Protein AF-A0A6V7KZ87-F1 (afdb_monomer)

Structure (mmCIF, N/CA/C/O backbone):
data_AF-A0A6V7KZ87-F1
#
_entry.id   AF-A0A6V7KZ87-F1
#
loop_
_atom_site.group_PDB
_atom_site.id
_atom_site.type_symbol
_atom_site.label_atom_id
_atom_site.label_alt_id
_atom_site.label_comp_id
_atom_site.label_asym_id
_atom_site.label_entity_id
_atom_site.label_seq_id
_atom_site.pdbx_PDB_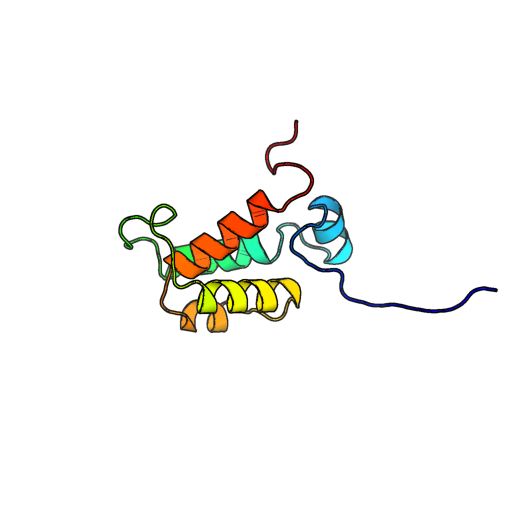ins_code
_atom_site.Cartn_x
_atom_site.Cartn_y
_atom_site.Cartn_z
_atom_site.occupancy
_atom_site.B_iso_or_equiv
_atom_site.auth_seq_id
_atom_site.auth_comp_id
_atom_site.auth_asym_id
_atom_site.auth_atom_id
_atom_site.pdbx_PDB_model_num
ATOM 1 N N . ASN A 1 1 ? -9.643 -30.333 -26.696 1.00 38.00 1 ASN A N 1
ATOM 2 C CA . ASN A 1 1 ? -8.748 -29.349 -27.342 1.00 38.00 1 ASN A CA 1
ATOM 3 C C . ASN A 1 1 ? -9.367 -27.984 -27.151 1.00 38.00 1 ASN A C 1
ATOM 5 O O . ASN A 1 1 ? -10.400 -27.741 -27.746 1.00 38.00 1 ASN A O 1
ATOM 9 N N . SER A 1 2 ? -8.900 -27.163 -26.222 1.00 37.12 2 SER A N 1
ATOM 10 C CA . SER A 1 2 ? -7.575 -26.537 -26.265 1.00 37.12 2 SER A CA 1
ATOM 11 C C . SER A 1 2 ? -6.903 -26.458 -24.886 1.00 37.12 2 SER A C 1
ATOM 13 O O . SER A 1 2 ? -7.498 -26.029 -23.905 1.00 37.12 2 SER A O 1
ATOM 15 N N . VAL A 1 3 ? -5.646 -26.894 -24.863 1.00 54.66 3 VAL A N 1
ATOM 16 C CA . VAL A 1 3 ? -4.634 -26.654 -23.828 1.00 54.66 3 VAL A CA 1
ATOM 17 C C . VAL A 1 3 ? -3.798 -25.465 -24.297 1.00 54.66 3 VAL A C 1
ATOM 19 O O . VAL A 1 3 ? -3.402 -25.496 -25.460 1.00 54.66 3 VAL A O 1
ATOM 22 N N . THR A 1 4 ? -3.571 -24.494 -23.404 1.00 43.78 4 THR A N 1
ATOM 23 C CA . THR A 1 4 ? -2.378 -23.623 -23.201 1.00 43.78 4 THR A CA 1
ATOM 24 C C . THR A 1 4 ? -2.822 -22.484 -22.272 1.00 43.78 4 THR A C 1
ATOM 26 O O . THR A 1 4 ? -3.760 -21.780 -22.635 1.00 43.78 4 THR A O 1
ATOM 29 N N . ASP A 1 5 ? -2.423 -22.533 -20.993 1.00 42.12 5 ASP A N 1
ATOM 30 C CA . ASP A 1 5 ? -1.416 -21.638 -20.359 1.00 42.12 5 ASP A CA 1
ATOM 31 C C . ASP A 1 5 ? -2.041 -20.250 -20.077 1.00 42.12 5 ASP A C 1
ATOM 33 O O . ASP A 1 5 ? -2.753 -19.715 -20.909 1.00 42.12 5 ASP A O 1
ATOM 37 N N . ASP A 1 6 ? -2.056 -19.693 -18.868 1.00 42.41 6 ASP A N 1
ATOM 38 C CA . ASP A 1 6 ? -0.889 -19.332 -18.079 1.00 42.41 6 ASP A CA 1
ATOM 39 C C . ASP A 1 6 ? -1.230 -19.283 -16.578 1.00 42.41 6 ASP A C 1
ATOM 41 O O . ASP A 1 6 ? -2.182 -18.634 -16.135 1.00 42.41 6 ASP A O 1
ATOM 45 N N . ASN A 1 7 ? -0.376 -19.894 -15.762 1.00 46.69 7 ASN A N 1
ATOM 46 C CA . ASN A 1 7 ? -0.236 -19.605 -14.333 1.00 46.69 7 ASN A CA 1
ATOM 47 C C . ASN A 1 7 ? 0.454 -18.232 -14.122 1.00 46.69 7 ASN A C 1
ATOM 49 O O . ASN A 1 7 ? 1.311 -18.075 -13.251 1.00 46.69 7 ASN A O 1
ATOM 53 N N . GLU A 1 8 ? 0.117 -17.233 -14.942 1.00 50.56 8 GLU A N 1
ATOM 54 C CA . GLU A 1 8 ? 0.583 -15.863 -14.780 1.00 50.56 8 GLU A CA 1
ATOM 55 C C . GLU A 1 8 ? -0.125 -15.279 -13.564 1.00 50.56 8 GLU A C 1
ATOM 57 O O . GLU A 1 8 ? -1.339 -15.063 -13.542 1.00 50.56 8 GLU A O 1
ATOM 62 N N . MET A 1 9 ? 0.650 -15.059 -12.510 1.00 56.84 9 MET A N 1
ATOM 63 C CA . MET A 1 9 ? 0.219 -14.327 -11.333 1.00 56.84 9 MET A CA 1
ATOM 64 C C . MET A 1 9 ? -0.317 -12.964 -11.799 1.00 56.84 9 MET A C 1
ATOM 66 O O . MET A 1 9 ? 0.457 -12.085 -12.174 1.00 56.84 9 MET A O 1
ATOM 70 N N . LYS A 1 10 ? -1.649 -12.828 -11.869 1.00 65.50 10 LYS A N 1
ATOM 71 C CA . LYS A 1 10 ? -2.308 -11.612 -12.365 1.00 65.50 10 LYS A CA 1
ATOM 72 C C . LYS A 1 10 ? -1.809 -10.396 -11.569 1.00 65.50 10 LYS A C 1
ATOM 74 O O . LYS A 1 10 ? -1.574 -10.543 -10.364 1.00 65.50 10 LYS A O 1
ATOM 79 N N . PRO A 1 11 ? -1.678 -9.216 -12.205 1.00 73.56 11 PRO A N 1
ATOM 80 C CA . PRO A 1 11 ? -1.285 -7.995 -11.510 1.00 73.56 11 PRO A CA 1
ATOM 81 C C . PRO A 1 11 ? -2.149 -7.764 -10.262 1.00 73.56 11 PRO A C 1
ATOM 83 O O . PRO A 1 11 ? -3.321 -8.140 -10.213 1.00 73.56 11 PRO A O 1
ATOM 86 N N . VAL A 1 12 ? -1.582 -7.156 -9.221 1.00 88.62 12 VAL A N 1
ATOM 87 C CA . VAL A 1 12 ? -2.320 -6.898 -7.976 1.00 88.62 12 VAL A CA 1
ATOM 88 C C . VAL A 1 12 ? -3.077 -5.578 -8.072 1.00 88.62 12 VAL A C 1
ATOM 90 O O . VAL A 1 12 ? -4.220 -5.484 -7.626 1.00 88.62 12 VAL A O 1
ATOM 93 N N . TYR A 1 13 ? -2.451 -4.558 -8.649 1.00 93.19 13 TYR A N 1
ATOM 94 C CA . TYR A 1 13 ? -3.057 -3.260 -8.913 1.00 93.19 13 TYR A CA 1
ATOM 95 C C . TYR A 1 13 ? -3.986 -3.340 -10.128 1.00 93.19 13 TYR A C 1
ATOM 97 O O . TYR A 1 13 ? -3.700 -4.047 -11.090 1.00 93.19 13 TYR A O 1
ATOM 105 N N . GLY A 1 14 ? -5.103 -2.606 -10.108 1.00 92.62 14 GLY A N 1
ATOM 106 C CA . GLY A 1 14 ? -6.036 -2.587 -11.243 1.00 92.62 14 GLY A CA 1
ATOM 107 C C . GLY A 1 14 ? -7.017 -3.761 -11.303 1.00 92.62 14 GLY A C 1
ATOM 108 O O . GLY A 1 14 ? -7.866 -3.786 -12.190 1.00 92.62 14 GLY A O 1
ATOM 109 N N . HIS A 1 15 ? -6.928 -4.730 -10.387 1.00 91.69 15 HIS A N 1
ATOM 110 C CA . HIS A 1 15 ? -7.773 -5.926 -10.391 1.00 91.69 15 HIS A CA 1
ATOM 111 C C . HIS A 1 15 ? -8.848 -5.900 -9.294 1.00 91.69 15 HIS A C 1
ATOM 113 O O . HIS A 1 15 ? -8.636 -5.289 -8.243 1.00 91.69 15 HIS A O 1
ATOM 119 N N . PRO A 1 16 ? -9.999 -6.576 -9.507 1.00 93.19 16 PRO A N 1
ATOM 120 C CA . PRO A 1 16 ? -11.052 -6.665 -8.500 1.00 93.19 16 PRO A CA 1
ATOM 121 C C . PRO A 1 16 ? -10.534 -7.243 -7.181 1.00 93.19 16 PRO A C 1
ATOM 123 O O . PRO A 1 16 ? -9.867 -8.283 -7.162 1.00 93.19 16 PRO A O 1
ATOM 126 N N . LEU A 1 17 ? -10.871 -6.580 -6.071 1.00 92.88 17 LEU A N 1
ATOM 127 C CA . LEU A 1 17 ? -10.423 -6.974 -4.736 1.00 92.88 17 LEU A CA 1
ATOM 128 C C . LEU A 1 17 ? -10.866 -8.402 -4.389 1.00 92.88 17 LEU A C 1
ATOM 130 O O . LEU A 1 17 ? -10.053 -9.192 -3.915 1.00 92.88 17 LEU A O 1
ATOM 134 N N . GLU A 1 18 ? -12.125 -8.750 -4.660 1.00 91.44 18 GLU A N 1
ATOM 135 C CA . GLU A 1 18 ? -12.671 -10.082 -4.369 1.00 91.44 18 GLU A CA 1
ATOM 136 C C . GLU A 1 18 ? -11.883 -11.199 -5.060 1.00 91.44 18 GLU A C 1
ATOM 138 O O . GLU A 1 18 ? -11.529 -12.198 -4.432 1.00 91.44 18 GLU A O 1
ATOM 143 N N . GLU A 1 19 ? -11.537 -11.005 -6.334 1.00 90.75 19 GLU A N 1
ATOM 144 C CA . GLU A 1 19 ? -10.764 -11.975 -7.107 1.00 90.75 19 GLU A CA 1
ATOM 145 C C . GLU A 1 19 ? -9.345 -12.126 -6.546 1.00 90.75 19 GLU A C 1
ATOM 147 O O . GLU A 1 19 ? -8.872 -13.249 -6.363 1.00 90.75 19 GLU A O 1
ATOM 152 N N . HIS A 1 20 ? -8.682 -11.016 -6.200 1.00 89.25 20 HIS A N 1
ATOM 153 C CA . HIS A 1 20 ? -7.369 -11.054 -5.550 1.00 89.25 20 HIS A CA 1
ATOM 154 C C . HIS A 1 20 ? -7.413 -11.866 -4.249 1.00 89.25 20 HIS A C 1
ATOM 156 O O . HIS A 1 20 ? -6.559 -12.725 -4.018 1.00 89.25 20 HIS A O 1
ATOM 162 N N . LEU A 1 21 ? -8.399 -11.604 -3.385 1.00 91.94 21 LEU A N 1
ATOM 163 C CA . LEU A 1 21 ? -8.553 -12.296 -2.103 1.00 91.94 21 LEU A CA 1
ATOM 164 C C . LEU A 1 21 ? -8.828 -13.791 -2.298 1.00 91.94 21 LEU A C 1
ATOM 166 O O . LEU A 1 21 ? -8.226 -14.619 -1.612 1.00 91.94 21 LEU A O 1
ATOM 170 N N . ARG A 1 22 ? -9.678 -14.134 -3.272 1.00 91.50 22 ARG A N 1
ATOM 171 C CA . ARG A 1 22 ? -10.019 -15.514 -3.628 1.00 91.50 22 ARG A CA 1
ATOM 172 C C . ARG A 1 22 ? -8.806 -16.289 -4.145 1.00 91.50 22 ARG A C 1
ATOM 174 O O . ARG A 1 22 ? -8.534 -17.376 -3.647 1.00 91.50 22 ARG A O 1
ATOM 181 N N . VAL A 1 23 ? -8.064 -15.733 -5.107 1.00 88.31 23 VAL A N 1
ATOM 182 C CA . VAL A 1 23 ? -6.903 -16.395 -5.735 1.00 88.31 23 VAL A CA 1
ATOM 183 C C . VAL A 1 23 ? -5.739 -16.543 -4.757 1.00 88.31 23 VAL A C 1
ATOM 185 O O . VAL A 1 23 ? -5.073 -17.574 -4.740 1.00 88.31 23 VAL A O 1
ATOM 188 N N . THR A 1 24 ? -5.503 -15.540 -3.910 1.00 87.00 24 THR A N 1
ATOM 189 C CA . THR A 1 24 ? -4.416 -15.586 -2.917 1.00 87.00 24 THR A CA 1
ATOM 190 C C . THR A 1 24 ? -4.795 -16.321 -1.629 1.00 87.00 24 THR A C 1
ATOM 192 O O . THR A 1 24 ? -3.932 -16.525 -0.776 1.00 87.00 24 THR A O 1
ATOM 195 N N . ASN A 1 25 ? -6.063 -16.723 -1.478 1.00 90.62 25 ASN A N 1
ATOM 196 C CA . ASN A 1 25 ? -6.634 -17.291 -0.255 1.00 90.62 25 ASN A CA 1
ATOM 197 C C . ASN A 1 25 ? -6.359 -16.418 0.987 1.00 90.62 25 ASN A C 1
ATOM 199 O O . ASN A 1 25 ? -5.877 -16.881 2.025 1.00 90.62 25 ASN A O 1
ATOM 203 N N . ARG A 1 26 ? -6.629 -15.114 0.865 1.00 90.69 26 ARG A N 1
ATOM 204 C CA . ARG A 1 26 ? -6.379 -14.120 1.916 1.00 90.69 26 ARG A CA 1
ATOM 205 C C . ARG A 1 26 ? -7.660 -13.435 2.350 1.00 90.69 26 ARG A C 1
ATOM 207 O O . ARG A 1 26 ? -8.559 -13.204 1.557 1.00 90.69 26 ARG A O 1
ATOM 214 N N . LYS A 1 27 ? -7.687 -13.011 3.616 1.00 94.31 27 LYS A N 1
ATOM 215 C CA . LYS A 1 27 ? -8.740 -12.130 4.151 1.00 94.31 27 LYS A CA 1
ATOM 216 C C . LYS A 1 27 ? -8.466 -10.644 3.905 1.00 94.31 27 LYS A C 1
ATOM 218 O O . LYS A 1 27 ? -9.391 -9.846 3.910 1.00 94.31 27 LYS A O 1
ATOM 223 N N . ILE A 1 28 ? -7.196 -10.274 3.734 1.00 94.69 28 ILE A N 1
ATOM 224 C CA . ILE A 1 28 ? -6.743 -8.896 3.508 1.00 94.69 28 ILE A CA 1
ATOM 225 C C . ILE A 1 28 ? -5.739 -8.914 2.357 1.00 94.69 28 ILE A C 1
ATOM 227 O O . ILE A 1 28 ? -4.811 -9.732 2.362 1.00 94.69 28 ILE A O 1
ATOM 231 N N . ALA A 1 29 ? -5.911 -8.007 1.392 1.00 94.12 29 ALA A N 1
ATOM 232 C CA . ALA A 1 29 ? -5.028 -7.895 0.238 1.00 94.12 29 ALA A CA 1
ATOM 233 C C . ALA A 1 29 ? -3.593 -7.571 0.673 1.00 94.12 29 ALA A C 1
ATOM 235 O O . ALA A 1 29 ? -3.374 -6.782 1.601 1.00 94.12 29 ALA A O 1
ATOM 236 N N . LEU A 1 30 ? -2.610 -8.166 -0.011 1.00 93.31 30 LEU A N 1
ATOM 237 C CA . LEU A 1 30 ? -1.192 -8.002 0.328 1.00 93.31 30 LEU A CA 1
ATOM 238 C C . LEU A 1 30 ? -0.764 -6.522 0.431 1.00 93.31 30 LEU A C 1
ATOM 240 O O . LEU A 1 30 ? -0.140 -6.189 1.444 1.00 93.31 30 LEU A O 1
ATOM 244 N N . PRO A 1 31 ? -1.117 -5.624 -0.519 1.00 95.25 31 PRO A N 1
ATOM 245 C CA . PRO A 1 31 ? -0.738 -4.212 -0.441 1.00 95.25 31 PRO A CA 1
ATOM 246 C C . PRO A 1 31 ? -1.286 -3.515 0.799 1.00 95.25 31 PRO A C 1
ATOM 248 O O . PRO A 1 31 ? -0.554 -2.786 1.461 1.00 95.25 31 PRO A O 1
ATOM 251 N N . ILE A 1 32 ? -2.544 -3.784 1.162 1.00 96.19 32 ILE A N 1
ATOM 252 C CA . ILE A 1 32 ? -3.165 -3.197 2.354 1.00 96.19 32 ILE A CA 1
ATOM 253 C C . ILE A 1 32 ? -2.415 -3.667 3.600 1.00 96.19 32 ILE A C 1
ATOM 255 O O . ILE A 1 32 ? -1.934 -2.848 4.382 1.00 96.19 32 ILE A O 1
ATOM 259 N N . GLN A 1 33 ? -2.266 -4.982 3.769 1.00 95.94 33 GLN A N 1
ATOM 260 C CA . GLN A 1 33 ? -1.663 -5.548 4.972 1.00 95.94 33 GLN A CA 1
ATOM 261 C C . GLN A 1 33 ? -0.215 -5.084 5.164 1.00 95.94 33 GLN A C 1
ATOM 263 O O . GLN A 1 33 ? 0.159 -4.685 6.269 1.00 95.94 33 GLN A O 1
ATOM 268 N N . LEU A 1 34 ? 0.606 -5.132 4.111 1.00 96.06 34 LEU A N 1
ATOM 269 C CA . LEU A 1 34 ? 2.013 -4.749 4.201 1.00 96.06 34 LEU A CA 1
ATOM 270 C C . LEU A 1 34 ? 2.191 -3.254 4.415 1.00 96.06 34 LEU A C 1
ATOM 272 O O . LEU A 1 34 ? 2.931 -2.869 5.319 1.00 96.06 34 LEU A O 1
ATOM 276 N N . CYS A 1 35 ? 1.521 -2.417 3.618 1.00 97.25 35 CYS A N 1
ATOM 277 C CA . CYS A 1 35 ? 1.676 -0.975 3.743 1.00 97.25 35 CYS A CA 1
ATOM 278 C C . CYS A 1 35 ? 1.214 -0.493 5.118 1.00 97.25 35 CYS A C 1
ATOM 280 O O . CYS A 1 35 ? 1.937 0.264 5.755 1.00 97.25 35 CYS A O 1
ATOM 282 N N . VAL A 1 36 ? 0.073 -0.976 5.622 1.00 97.44 36 VAL A N 1
ATOM 283 C CA . VAL A 1 36 ? -0.404 -0.608 6.964 1.00 97.44 36 VAL A CA 1
ATOM 284 C C . VAL A 1 36 ? 0.570 -1.092 8.041 1.00 97.44 36 VAL A C 1
ATOM 286 O O . VAL A 1 36 ? 0.942 -0.317 8.916 1.00 97.44 36 VAL A O 1
ATOM 289 N N . SER A 1 37 ? 1.064 -2.331 7.945 1.00 97.25 37 SER A N 1
ATOM 290 C CA . SER A 1 37 ? 2.037 -2.868 8.911 1.00 97.25 37 SER A CA 1
ATOM 291 C C . SER A 1 37 ? 3.354 -2.086 8.924 1.00 97.25 37 SER A C 1
ATOM 293 O O . SER A 1 37 ? 3.939 -1.886 9.987 1.00 97.25 37 SER A O 1
ATOM 295 N N . ALA A 1 38 ? 3.836 -1.649 7.759 1.00 97.00 38 ALA A N 1
ATOM 296 C CA . ALA A 1 38 ? 5.035 -0.827 7.646 1.00 97.00 38 ALA A CA 1
ATOM 297 C C . ALA A 1 38 ? 4.801 0.583 8.210 1.00 97.00 38 ALA A C 1
ATOM 299 O O . ALA A 1 38 ? 5.601 1.064 9.009 1.00 97.00 38 ALA A O 1
ATOM 300 N N . LEU A 1 39 ? 3.678 1.221 7.870 1.00 97.56 39 LEU A N 1
ATOM 301 C CA . LEU A 1 39 ? 3.332 2.558 8.362 1.00 97.56 39 LEU A CA 1
ATOM 302 C C . LEU A 1 39 ? 3.153 2.600 9.881 1.00 97.56 39 LEU A C 1
ATOM 304 O O . LEU A 1 39 ? 3.655 3.522 10.513 1.00 97.56 39 LEU A O 1
ATOM 308 N N . LEU A 1 40 ? 2.542 1.574 10.478 1.00 97.19 40 LEU A N 1
ATOM 309 C CA . LEU A 1 40 ? 2.435 1.456 11.936 1.00 97.19 40 LEU A CA 1
ATOM 310 C C . LEU A 1 40 ? 3.803 1.370 12.631 1.00 97.19 40 LEU A C 1
ATOM 312 O O . LEU A 1 40 ? 3.918 1.739 13.794 1.00 97.19 40 LEU A O 1
ATOM 316 N N . ARG A 1 41 ? 4.837 0.879 11.937 1.00 95.75 41 ARG A N 1
ATOM 317 C CA . ARG A 1 41 ? 6.190 0.723 12.490 1.00 95.75 41 ARG A CA 1
ATOM 318 C C . ARG A 1 41 ? 7.096 1.926 12.256 1.00 95.75 41 ARG A C 1
ATOM 320 O O . ARG A 1 41 ? 8.005 2.121 13.052 1.00 95.75 41 ARG A O 1
ATOM 327 N N . LEU A 1 42 ? 6.904 2.669 11.164 1.00 94.19 42 LEU A N 1
ATOM 328 C CA . LEU A 1 42 ? 7.854 3.709 10.744 1.00 94.19 42 LEU A CA 1
ATOM 329 C C . LEU A 1 42 ? 7.231 5.079 10.442 1.00 94.19 42 LEU A C 1
ATOM 331 O O . LEU A 1 42 ? 7.968 6.044 10.316 1.00 94.19 42 LEU A O 1
ATOM 335 N N . GLY A 1 43 ? 5.909 5.175 10.283 1.00 93.56 43 GLY A N 1
ATOM 336 C CA . GLY A 1 43 ? 5.238 6.382 9.788 1.00 93.56 43 GLY A CA 1
ATOM 337 C C . GLY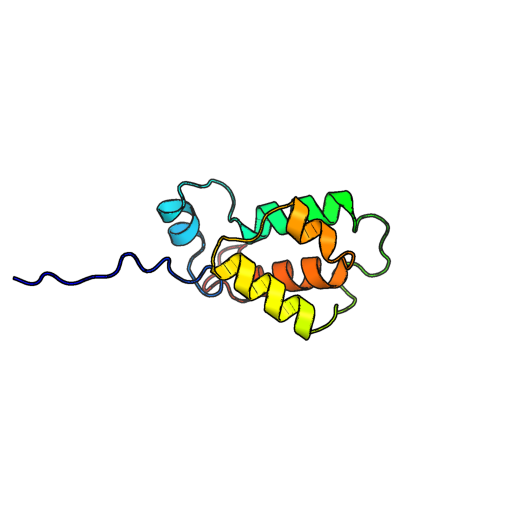 A 1 43 ? 4.361 7.114 10.802 1.00 93.56 43 GLY A C 1
ATOM 338 O O . GLY A 1 43 ? 3.821 8.157 10.457 1.00 93.56 43 GLY A O 1
ATOM 339 N N . MET A 1 44 ? 4.183 6.593 12.020 1.00 95.69 44 MET A N 1
ATOM 340 C CA . MET A 1 44 ? 3.210 7.141 12.983 1.00 95.69 44 MET A CA 1
ATOM 341 C C . MET A 1 44 ? 3.560 8.537 13.506 1.00 95.69 44 MET A C 1
ATOM 343 O O . MET A 1 44 ? 2.659 9.286 13.872 1.00 95.69 44 MET A O 1
ATOM 347 N N . GLU A 1 45 ? 4.844 8.884 13.520 1.00 95.38 45 GLU A N 1
ATOM 348 C CA . GLU A 1 45 ? 5.346 10.196 13.947 1.00 95.38 45 GLU A CA 1
ATOM 349 C C . GLU A 1 45 ? 5.686 11.104 12.750 1.00 95.38 45 GLU A C 1
ATOM 351 O O . GLU A 1 45 ? 6.122 12.237 12.938 1.00 95.38 45 GLU A O 1
ATOM 356 N N . GLU A 1 46 ? 5.480 10.629 11.515 1.00 96.75 46 GLU A N 1
ATOM 357 C CA . GLU A 1 46 ? 5.821 11.383 10.309 1.00 96.75 46 GLU A CA 1
ATOM 358 C C . GLU A 1 46 ? 4.797 12.493 10.034 1.00 96.75 46 GLU A C 1
ATOM 360 O O . GLU A 1 46 ? 3.593 12.247 9.879 1.00 96.75 46 GLU A O 1
ATOM 365 N N . GLU A 1 47 ? 5.277 13.729 9.887 1.00 97.19 47 GLU A N 1
ATOM 366 C CA . GLU A 1 47 ? 4.412 14.857 9.566 1.00 97.19 47 GLU A CA 1
ATOM 367 C C . GLU A 1 47 ? 3.821 14.725 8.158 1.00 97.19 47 GLU A C 1
ATOM 369 O O . GLU A 1 47 ? 4.502 14.445 7.176 1.00 97.19 47 GLU A O 1
ATOM 374 N N . GLY A 1 48 ? 2.519 14.978 8.019 1.00 97.31 48 GLY A N 1
ATOM 375 C CA . GLY A 1 48 ? 1.888 15.000 6.704 1.00 97.31 48 GLY A CA 1
ATOM 376 C C . GLY A 1 48 ? 1.834 13.624 6.040 1.00 97.31 48 GLY A C 1
ATOM 377 O O . GLY A 1 48 ? 1.749 13.548 4.810 1.00 97.31 48 GLY A O 1
ATOM 378 N N . LEU A 1 49 ? 1.843 12.537 6.820 1.00 97.25 49 LEU A N 1
ATOM 379 C CA . LEU A 1 49 ? 1.559 11.199 6.314 1.00 97.25 49 LEU A CA 1
ATOM 380 C C . LEU A 1 49 ? 0.265 11.202 5.481 1.00 97.25 49 LEU A C 1
ATOM 382 O O . LEU A 1 49 ? -0.712 11.866 5.815 1.00 97.25 49 LEU A O 1
ATOM 386 N N . PHE A 1 50 ? 0.282 10.505 4.343 1.00 96.88 50 PHE A N 1
ATOM 387 C CA . PHE A 1 50 ? -0.759 10.531 3.303 1.00 96.88 50 PHE A CA 1
ATOM 388 C C . PHE A 1 50 ? -0.984 11.870 2.574 1.00 96.88 50 PHE A C 1
ATOM 390 O O . PHE A 1 50 ? -1.515 11.828 1.461 1.00 96.88 50 PHE A O 1
ATOM 397 N N . ARG A 1 51 ? -0.527 13.015 3.092 1.00 97.56 51 ARG A N 1
ATOM 398 C CA . ARG A 1 51 ? -0.592 14.329 2.423 1.00 97.56 51 ARG A CA 1
ATOM 399 C C . ARG A 1 51 ? 0.631 14.583 1.541 1.00 97.56 51 ARG A C 1
ATOM 401 O O . ARG A 1 51 ? 0.481 14.923 0.372 1.00 97.56 51 ARG A O 1
ATOM 408 N N . ILE A 1 52 ? 1.826 14.389 2.089 1.00 96.75 52 ILE A N 1
ATOM 409 C CA . ILE A 1 52 ? 3.100 14.585 1.391 1.00 96.75 52 ILE A CA 1
ATOM 410 C C . ILE A 1 52 ? 3.358 13.403 0.445 1.00 96.75 52 ILE A C 1
ATOM 412 O O . ILE A 1 52 ? 3.035 12.248 0.747 1.00 96.75 52 ILE A O 1
ATOM 416 N N . ALA A 1 53 ? 3.892 13.702 -0.741 1.00 94.38 53 ALA A N 1
ATOM 417 C CA . ALA A 1 53 ? 4.255 12.703 -1.737 1.00 94.38 53 ALA A CA 1
ATOM 418 C C . ALA A 1 53 ? 5.697 12.223 -1.524 1.00 94.38 53 ALA A C 1
ATOM 420 O O . ALA A 1 53 ? 6.615 13.031 -1.417 1.00 94.38 53 ALA A O 1
ATOM 421 N N . GLY A 1 54 ? 5.890 10.903 -1.504 1.00 94.44 54 GLY A N 1
ATOM 422 C CA . GLY A 1 54 ? 7.221 10.298 -1.513 1.00 94.44 54 GLY A CA 1
ATOM 423 C C . GLY A 1 54 ? 7.864 10.317 -2.903 1.00 94.44 54 GLY A C 1
ATOM 424 O O . GLY A 1 54 ? 7.221 10.624 -3.910 1.00 94.44 54 GLY A O 1
ATOM 425 N N . GLY A 1 55 ? 9.138 9.929 -2.981 1.00 95.62 55 GLY A N 1
ATOM 426 C CA . GLY A 1 55 ? 9.880 9.900 -4.245 1.00 95.62 55 GLY A CA 1
ATOM 427 C C . GLY A 1 55 ? 9.267 8.957 -5.294 1.00 95.62 55 GLY A C 1
ATOM 428 O O . GLY A 1 55 ? 9.124 7.755 -5.054 1.00 95.62 55 GLY A O 1
ATOM 429 N N . ALA A 1 56 ? 8.976 9.476 -6.493 1.00 94.69 56 ALA A N 1
ATOM 430 C CA . ALA A 1 56 ? 8.283 8.746 -7.565 1.00 94.69 56 ALA A CA 1
ATOM 431 C C . ALA A 1 56 ? 8.985 7.438 -7.986 1.00 94.69 56 ALA A C 1
ATOM 433 O O . ALA A 1 56 ? 8.331 6.413 -8.183 1.00 94.69 56 ALA A O 1
ATOM 434 N N . SER A 1 57 ? 10.319 7.436 -8.067 1.00 95.38 57 SER A N 1
ATOM 435 C CA . SER A 1 57 ? 11.099 6.241 -8.425 1.00 95.38 57 SER A CA 1
ATOM 436 C C . SER A 1 57 ? 11.004 5.137 -7.37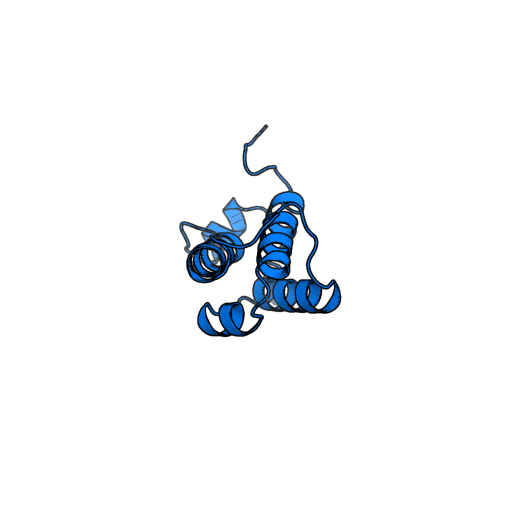0 1.00 95.38 57 SER A C 1
ATOM 438 O O . SER A 1 57 ? 10.894 3.960 -7.718 1.00 95.38 57 SER A O 1
ATOM 440 N N . LYS A 1 58 ? 11.014 5.502 -6.078 1.00 94.69 58 LYS A N 1
ATOM 441 C CA . LYS A 1 58 ? 10.817 4.546 -4.977 1.00 94.69 58 LYS A CA 1
ATOM 442 C C . LYS A 1 58 ? 9.384 4.013 -4.989 1.00 94.69 58 LYS A C 1
ATOM 444 O O . LYS A 1 58 ? 9.194 2.808 -4.882 1.00 94.69 58 LYS A O 1
ATOM 449 N N . LEU A 1 59 ? 8.398 4.887 -5.208 1.00 95.69 59 LEU A N 1
ATOM 450 C CA . LEU A 1 59 ? 6.986 4.509 -5.301 1.00 95.69 59 LEU A CA 1
ATOM 451 C C . LEU A 1 59 ? 6.757 3.479 -6.408 1.00 95.69 59 LEU A C 1
ATOM 453 O O . LEU A 1 59 ? 6.154 2.437 -6.161 1.00 95.69 59 LEU A O 1
ATOM 457 N N . ARG A 1 60 ? 7.299 3.730 -7.606 1.00 95.00 60 ARG A N 1
ATOM 458 C CA . ARG A 1 60 ? 7.221 2.786 -8.726 1.00 95.00 60 ARG A CA 1
ATOM 459 C C . ARG A 1 60 ? 7.816 1.425 -8.363 1.00 95.00 60 ARG A C 1
ATOM 461 O O . ARG A 1 60 ? 7.220 0.406 -8.688 1.00 95.00 60 ARG A O 1
ATOM 468 N N . ARG A 1 61 ? 8.960 1.398 -7.670 1.00 94.62 61 ARG A N 1
ATOM 469 C CA . ARG A 1 61 ? 9.610 0.150 -7.243 1.00 94.62 61 ARG A CA 1
ATOM 470 C C . ARG A 1 61 ? 8.746 -0.639 -6.257 1.00 94.62 61 ARG A C 1
ATOM 472 O O . ARG A 1 61 ? 8.563 -1.832 -6.459 1.00 94.62 61 ARG A O 1
ATOM 479 N N . ILE A 1 62 ? 8.172 0.024 -5.250 1.00 95.12 62 ILE A N 1
ATOM 480 C CA . ILE A 1 62 ? 7.282 -0.627 -4.275 1.00 95.12 62 ILE A CA 1
ATOM 481 C C . ILE A 1 62 ? 6.040 -1.194 -4.955 1.00 95.12 62 ILE A C 1
ATOM 483 O O . ILE A 1 62 ? 5.682 -2.337 -4.683 1.00 95.12 62 ILE A O 1
ATOM 487 N N . LYS A 1 63 ? 5.416 -0.430 -5.863 1.00 94.75 63 LYS A N 1
ATOM 488 C CA . LYS A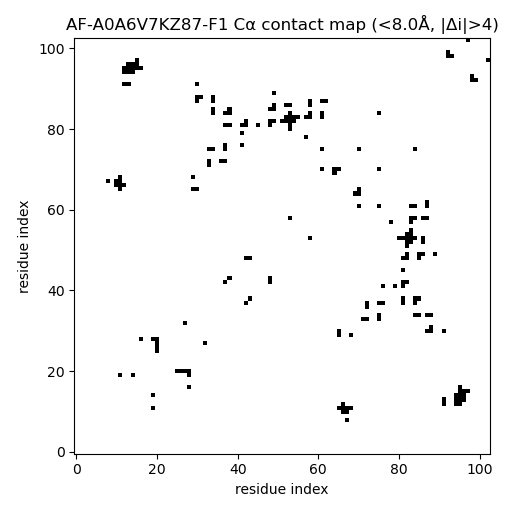 1 63 ? 4.270 -0.915 -6.643 1.00 94.75 63 LYS A CA 1
ATOM 489 C C . LYS A 1 63 ? 4.614 -2.194 -7.405 1.00 94.75 63 LYS A C 1
ATOM 491 O O . LYS A 1 63 ? 3.919 -3.184 -7.239 1.00 94.75 63 LYS A O 1
ATOM 496 N N . LEU A 1 64 ? 5.726 -2.202 -8.145 1.00 93.50 64 LEU A N 1
ATOM 497 C CA . LEU A 1 64 ? 6.167 -3.383 -8.897 1.00 93.50 64 LEU A CA 1
ATOM 498 C C . LEU A 1 64 ? 6.431 -4.594 -7.989 1.00 93.50 64 LEU A C 1
ATOM 500 O O . LEU A 1 64 ? 6.063 -5.710 -8.336 1.00 93.50 64 LEU A O 1
ATOM 504 N N . SER A 1 65 ? 7.034 -4.390 -6.813 1.00 93.38 65 SER A N 1
ATOM 505 C CA . SER A 1 65 ? 7.250 -5.479 -5.851 1.00 93.38 65 SER A CA 1
ATOM 506 C C . SER A 1 65 ? 5.949 -6.005 -5.234 1.00 93.38 65 SER A C 1
ATOM 508 O O . SER A 1 65 ? 5.854 -7.189 -4.915 1.00 93.38 65 SER A O 1
ATOM 510 N N . LEU A 1 66 ? 4.951 -5.140 -5.045 1.00 93.19 66 LEU A N 1
ATOM 511 C CA . LEU A 1 66 ? 3.618 -5.534 -4.587 1.00 93.19 66 LEU A CA 1
ATOM 512 C C . LEU A 1 66 ? 2.839 -6.272 -5.679 1.00 93.19 66 LEU A C 1
ATOM 514 O O . LEU A 1 66 ? 2.228 -7.291 -5.375 1.00 93.19 66 LEU A O 1
ATOM 518 N N . ASP A 1 67 ? 2.908 -5.800 -6.926 1.00 91.88 67 ASP A N 1
ATOM 519 C CA . ASP A 1 67 ? 2.324 -6.461 -8.100 1.00 91.88 67 ASP A CA 1
ATOM 520 C C . ASP A 1 6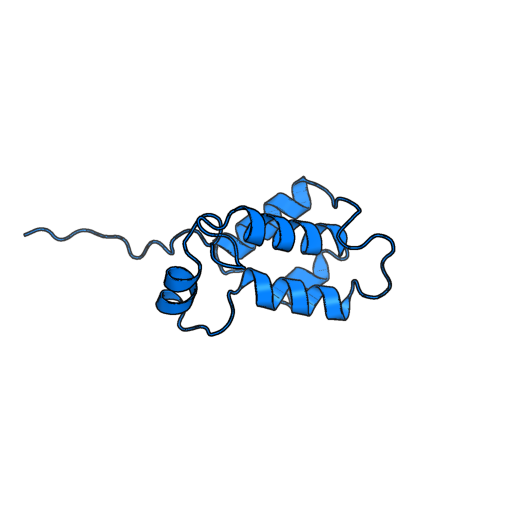7 ? 2.888 -7.865 -8.304 1.00 91.88 67 ASP A C 1
ATOM 522 O O . ASP A 1 67 ? 2.136 -8.810 -8.512 1.00 91.88 67 ASP A O 1
ATOM 526 N N . ALA A 1 68 ? 4.201 -8.027 -8.145 1.00 89.69 68 ALA A N 1
ATOM 527 C CA . ALA A 1 68 ? 4.866 -9.325 -8.221 1.00 89.69 68 ALA A CA 1
ATOM 528 C C . ALA A 1 68 ? 4.707 -10.183 -6.948 1.00 89.69 68 ALA A C 1
ATOM 530 O O . ALA A 1 68 ? 5.348 -11.226 -6.831 1.00 89.69 68 ALA A O 1
ATOM 531 N N . CYS A 1 69 ? 3.925 -9.734 -5.957 1.00 87.19 69 CYS A N 1
ATOM 532 C CA . CYS A 1 69 ? 3.747 -10.389 -4.655 1.00 87.19 69 CYS A CA 1
ATOM 533 C C . CYS A 1 69 ? 5.057 -10.754 -3.922 1.00 87.19 69 CYS A C 1
ATOM 535 O O . CYS A 1 69 ? 5.072 -11.656 -3.085 1.00 87.19 69 CYS A O 1
ATOM 537 N N . CYS A 1 70 ? 6.155 -10.048 -4.207 1.00 88.81 70 CYS A N 1
ATOM 538 C CA . CYS A 1 70 ? 7.490 -10.347 -3.682 1.00 88.81 70 CYS A CA 1
ATOM 539 C C . CYS A 1 70 ? 7.949 -9.369 -2.593 1.00 88.81 70 CYS A C 1
ATOM 541 O O . CYS A 1 70 ? 8.992 -9.574 -1.969 1.00 88.81 70 CYS A O 1
ATOM 543 N N . LEU A 1 71 ? 7.184 -8.302 -2.339 1.00 91.06 71 LEU A N 1
ATOM 544 C CA . LEU A 1 71 ? 7.474 -7.401 -1.232 1.00 91.06 71 LEU A CA 1
ATOM 545 C C . LEU A 1 71 ? 7.240 -8.111 0.108 1.00 91.06 71 LEU A C 1
ATOM 547 O O . LEU A 1 71 ? 6.202 -8.731 0.326 1.00 91.06 71 LEU A O 1
ATOM 551 N N . THR A 1 72 ? 8.183 -7.959 1.034 1.00 93.56 72 THR A N 1
ATOM 552 C CA . THR A 1 72 ? 8.051 -8.419 2.421 1.00 93.56 72 THR A CA 1
ATOM 553 C C . THR A 1 72 ? 8.060 -7.232 3.376 1.00 93.56 72 THR A C 1
ATOM 555 O O . THR A 1 72 ? 8.493 -6.136 3.012 1.00 93.56 72 THR A O 1
ATOM 558 N N . LEU A 1 73 ? 7.599 -7.431 4.615 1.00 92.19 73 LEU A N 1
ATOM 559 C CA . LEU A 1 73 ? 7.624 -6.366 5.618 1.00 92.19 73 LEU A CA 1
ATOM 560 C C . LEU A 1 73 ? 9.054 -5.857 5.894 1.00 92.19 73 LEU A C 1
ATOM 562 O O . LEU A 1 73 ? 9.230 -4.646 5.819 1.00 92.19 73 LEU A O 1
ATOM 566 N N . PRO A 1 74 ? 10.079 -6.703 6.136 1.00 93.44 74 PRO A N 1
ATOM 567 C CA . PRO A 1 74 ? 11.455 -6.224 6.299 1.00 93.44 74 PRO A CA 1
ATOM 568 C C . PRO A 1 74 ? 11.932 -5.361 5.126 1.00 93.44 74 PRO A C 1
ATOM 570 O O . PRO A 1 74 ? 12.377 -4.237 5.341 1.00 93.44 74 PRO A O 1
ATOM 573 N N . THR A 1 75 ? 11.728 -5.822 3.888 1.00 90.25 75 THR A N 1
ATOM 574 C CA . THR A 1 75 ? 12.100 -5.064 2.683 1.00 90.25 75 THR A CA 1
ATOM 575 C C . THR A 1 75 ? 11.334 -3.745 2.573 1.00 90.25 75 THR A C 1
ATOM 577 O O . THR A 1 75 ? 11.890 -2.741 2.144 1.00 90.25 75 THR A O 1
ATOM 580 N N . ALA A 1 76 ? 10.060 -3.705 2.977 1.00 90.25 76 ALA A N 1
ATOM 581 C CA . ALA A 1 76 ? 9.286 -2.466 3.009 1.00 90.25 76 ALA A CA 1
ATOM 582 C C . ALA A 1 76 ? 9.847 -1.458 4.032 1.00 90.25 76 ALA A C 1
ATOM 584 O O . ALA A 1 76 ? 9.890 -0.262 3.744 1.00 90.25 76 ALA A O 1
ATOM 585 N N . LEU A 1 77 ? 10.319 -1.926 5.195 1.00 91.56 77 LEU A N 1
ATOM 586 C CA . LEU A 1 77 ? 10.934 -1.075 6.223 1.00 91.56 77 LEU A CA 1
ATOM 587 C C . LEU A 1 77 ? 12.281 -0.480 5.769 1.00 91.56 77 LEU A C 1
ATOM 589 O O . LEU A 1 77 ? 12.626 0.630 6.174 1.00 91.56 77 LEU A O 1
ATOM 593 N N . GLU A 1 78 ? 13.020 -1.161 4.889 1.00 92.12 78 GLU A N 1
ATOM 594 C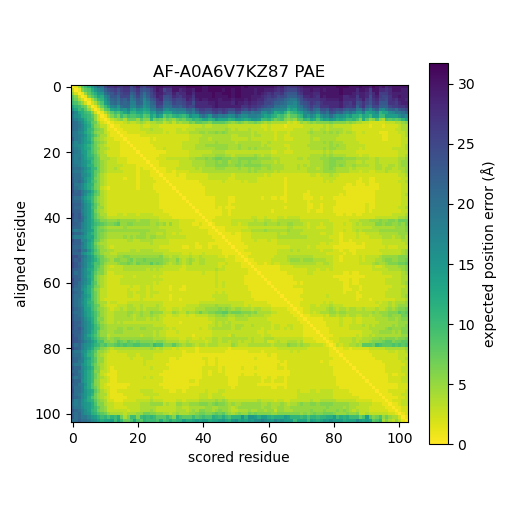 CA . GLU A 1 78 ? 14.302 -0.677 4.349 1.00 92.12 78 GLU A CA 1
ATOM 595 C C . GLU A 1 78 ? 14.178 0.592 3.493 1.00 92.12 78 GLU A C 1
ATOM 597 O O . GLU A 1 78 ? 15.152 1.334 3.355 1.00 92.12 78 GLU A O 1
ATOM 602 N N . TYR A 1 79 ? 12.990 0.897 2.957 1.00 86.75 79 TYR A N 1
ATOM 603 C CA . TYR A 1 79 ? 12.776 2.126 2.184 1.00 86.75 79 TYR A CA 1
ATOM 604 C C . TYR A 1 79 ? 12.919 3.400 3.025 1.00 86.75 79 TYR A C 1
ATOM 606 O O . TYR A 1 79 ? 13.199 4.456 2.445 1.00 86.75 79 TYR A O 1
ATOM 614 N N . LYS A 1 80 ? 12.733 3.296 4.355 1.00 89.06 80 LYS A N 1
ATOM 615 C CA . LYS A 1 80 ? 12.857 4.384 5.348 1.00 89.06 80 LYS A CA 1
ATOM 616 C C . LYS A 1 80 ? 12.150 5.686 4.946 1.00 89.06 80 LYS A C 1
ATOM 618 O O . LYS A 1 80 ? 12.614 6.774 5.257 1.00 89.06 80 LYS A O 1
ATOM 623 N N . ASP A 1 81 ? 11.066 5.565 4.190 1.00 94.88 81 ASP A N 1
ATOM 624 C CA . ASP A 1 81 ? 10.331 6.689 3.619 1.00 94.88 81 ASP A CA 1
ATOM 625 C C . ASP A 1 81 ? 8.832 6.349 3.667 1.00 94.88 81 ASP A C 1
ATOM 627 O O . ASP A 1 81 ? 8.305 5.679 2.764 1.00 94.88 81 ASP A O 1
ATOM 631 N N . PRO A 1 82 ? 8.136 6.729 4.752 1.00 96.62 82 PRO A N 1
ATOM 632 C CA . PRO A 1 82 ? 6.728 6.389 4.946 1.00 96.62 82 PRO A CA 1
ATOM 633 C C . PRO A 1 82 ? 5.820 7.036 3.899 1.00 96.62 82 PRO A C 1
ATOM 635 O O . PRO A 1 82 ? 4.788 6.457 3.555 1.00 96.62 82 PRO A O 1
ATOM 638 N N . HIS A 1 83 ? 6.199 8.181 3.320 1.00 97.81 83 HIS A N 1
ATOM 639 C CA . HIS A 1 83 ? 5.420 8.820 2.259 1.00 97.81 83 HIS A CA 1
ATOM 640 C C . HIS A 1 83 ? 5.362 7.968 0.989 1.00 97.81 83 HIS A C 1
ATOM 642 O O . HIS A 1 83 ? 4.345 7.967 0.289 1.00 97.81 83 HIS A O 1
ATOM 648 N N . VAL A 1 84 ? 6.416 7.197 0.701 1.00 97.31 84 VAL A N 1
ATOM 649 C CA . VAL A 1 84 ? 6.421 6.241 -0.414 1.00 97.31 84 VAL A CA 1
ATOM 650 C C . VAL A 1 84 ? 5.459 5.083 -0.141 1.00 97.31 84 VAL A C 1
ATOM 652 O O . VAL A 1 84 ? 4.662 4.739 -1.016 1.00 97.31 84 VAL A O 1
ATOM 655 N N . ILE A 1 85 ? 5.481 4.512 1.067 1.00 97.25 85 ILE A N 1
ATOM 656 C CA . ILE A 1 85 ? 4.585 3.410 1.461 1.00 97.25 85 ILE A CA 1
ATOM 657 C C . ILE A 1 85 ? 3.121 3.869 1.453 1.00 97.25 85 ILE A C 1
ATOM 659 O O . ILE A 1 85 ? 2.256 3.197 0.890 1.00 97.25 85 ILE A O 1
ATOM 663 N N . ALA A 1 86 ? 2.847 5.051 2.011 1.00 98.00 86 ALA A N 1
ATOM 664 C CA . ALA A 1 86 ? 1.534 5.686 1.964 1.00 98.00 86 ALA A CA 1
ATOM 665 C C . ALA A 1 86 ? 1.090 5.955 0.519 1.00 98.00 86 ALA A C 1
ATOM 667 O O . ALA A 1 86 ? -0.073 5.752 0.170 1.00 98.00 86 ALA A O 1
ATOM 668 N N . GLY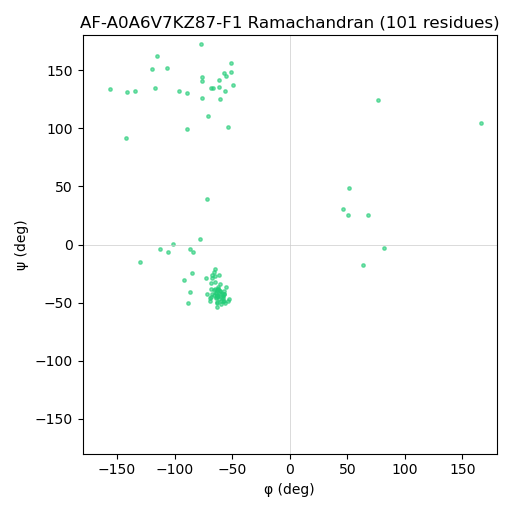 A 1 87 ? 2.015 6.383 -0.344 1.00 97.62 87 GLY A N 1
ATOM 669 C CA . GLY A 1 87 ? 1.787 6.532 -1.778 1.00 97.62 87 GLY A CA 1
ATOM 670 C C . GLY A 1 87 ? 1.360 5.224 -2.443 1.00 97.62 87 GLY A C 1
ATOM 671 O O . GLY A 1 87 ? 0.380 5.219 -3.186 1.00 97.62 87 GLY A O 1
ATOM 672 N N . ALA A 1 88 ? 2.044 4.119 -2.142 1.00 97.25 88 ALA A N 1
ATOM 673 C CA . ALA A 1 88 ? 1.747 2.806 -2.711 1.00 97.25 88 ALA A CA 1
ATOM 674 C C . ALA A 1 88 ? 0.358 2.304 -2.293 1.00 97.25 88 ALA A C 1
ATOM 676 O O . ALA A 1 88 ? -0.392 1.829 -3.149 1.00 97.25 88 ALA A O 1
ATOM 677 N N . LEU A 1 89 ? -0.009 2.490 -1.019 1.00 97.56 89 LEU A N 1
ATOM 678 C CA . LEU A 1 89 ? -1.340 2.166 -0.498 1.00 97.56 89 LEU A CA 1
ATOM 679 C C . LEU A 1 89 ? -2.437 3.002 -1.167 1.00 97.56 89 LEU A C 1
ATOM 681 O O . LEU A 1 89 ? -3.417 2.448 -1.659 1.00 97.56 89 LEU A O 1
ATOM 685 N N . LYS A 1 90 ? -2.257 4.328 -1.243 1.00 97.62 90 LYS A N 1
ATOM 686 C CA . LYS A 1 90 ? -3.204 5.225 -1.930 1.00 97.62 90 LYS A CA 1
ATOM 687 C C . LYS A 1 90 ? -3.396 4.829 -3.391 1.00 97.62 90 LYS A C 1
ATOM 689 O O . LYS A 1 90 ? -4.512 4.853 -3.897 1.00 97.62 90 LYS A O 1
ATOM 694 N N . SER A 1 91 ? -2.300 4.486 -4.063 1.00 96.88 91 SER A N 1
ATOM 695 C CA . SER A 1 91 ? -2.322 4.073 -5.463 1.00 96.88 91 SER A CA 1
ATOM 696 C C . SER A 1 91 ? -3.124 2.780 -5.634 1.00 96.88 91 SER A C 1
ATOM 698 O O . SER A 1 91 ? -3.979 2.729 -6.505 1.00 96.88 91 SER A O 1
ATOM 700 N N . TYR A 1 92 ? -2.936 1.796 -4.745 1.00 96.62 92 TYR A N 1
ATOM 701 C CA . TYR A 1 92 ? -3.671 0.528 -4.789 1.00 96.62 92 TYR A CA 1
ATOM 702 C C . TYR A 1 92 ? -5.179 0.750 -4.671 1.00 96.62 92 TYR A C 1
ATOM 704 O O . TYR A 1 92 ? -5.928 0.304 -5.530 1.00 96.62 92 TYR A O 1
ATOM 712 N N . LEU A 1 93 ? -5.609 1.507 -3.657 1.00 96.50 93 LEU A N 1
ATOM 713 C CA . LEU A 1 93 ? -7.027 1.783 -3.413 1.00 96.50 93 LEU A CA 1
ATOM 714 C C . LEU A 1 93 ? -7.689 2.555 -4.560 1.00 96.50 93 LEU A C 1
ATOM 716 O O . LEU A 1 93 ? -8.838 2.290 -4.890 1.00 96.50 93 LEU A O 1
ATOM 720 N N . ARG A 1 94 ? -6.971 3.506 -5.171 1.00 96.38 94 ARG A N 1
ATOM 721 C CA . ARG A 1 94 ? -7.477 4.304 -6.299 1.00 96.38 94 ARG A CA 1
ATOM 722 C C . ARG A 1 94 ? -7.569 3.506 -7.600 1.00 96.38 94 ARG A C 1
ATOM 724 O O . ARG A 1 94 ? -8.358 3.860 -8.464 1.00 96.38 94 ARG A O 1
ATOM 731 N N . GLU A 1 95 ? -6.722 2.497 -7.763 1.00 95.44 95 GLU A N 1
ATOM 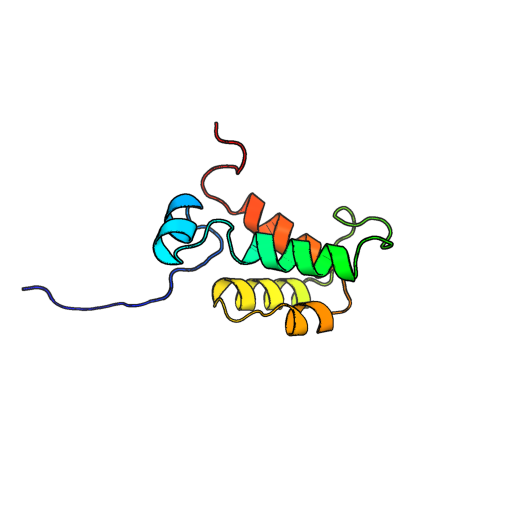732 C CA . GLU A 1 95 ? -6.671 1.661 -8.965 1.00 95.44 95 GLU A CA 1
ATOM 733 C C . GLU A 1 95 ? -7.652 0.484 -8.907 1.00 95.44 95 GLU A C 1
ATOM 735 O O . GLU A 1 95 ? -7.767 -0.237 -9.891 1.00 95.44 95 GLU A O 1
ATOM 740 N N . LEU A 1 96 ? -8.369 0.271 -7.797 1.00 94.75 96 LEU A N 1
ATOM 741 C CA . LEU A 1 96 ? -9.417 -0.746 -7.751 1.00 94.75 96 LEU A CA 1
ATOM 742 C C . LEU A 1 96 ? -10.525 -0.423 -8.778 1.00 94.75 96 LEU A C 1
ATOM 744 O O . LEU A 1 96 ? -10.956 0.729 -8.848 1.00 94.75 96 LEU A O 1
ATOM 748 N N . PRO A 1 97 ? -11.016 -1.416 -9.549 1.00 93.44 97 PRO A N 1
ATOM 749 C CA . PRO A 1 97 ? -12.121 -1.212 -10.492 1.00 93.44 97 PRO A CA 1
ATOM 750 C C . PRO A 1 97 ? -13.414 -0.742 -9.817 1.00 93.44 97 PRO A C 1
ATOM 752 O O . PRO A 1 97 ? -14.172 0.035 -10.391 1.00 93.44 97 PRO A O 1
ATOM 755 N N . GLU A 1 98 ? -13.641 -1.212 -8.593 1.00 92.50 98 GLU A N 1
ATOM 756 C CA . GLU A 1 98 ? -14.714 -0.778 -7.709 1.00 92.50 98 GLU A CA 1
ATOM 757 C C . GLU A 1 98 ? -14.087 -0.142 -6.459 1.00 92.50 98 GLU A C 1
ATOM 759 O O . GLU A 1 98 ? -13.120 -0.697 -5.921 1.00 92.50 98 GLU A O 1
ATOM 764 N N . PRO A 1 99 ? -14.580 1.018 -5.987 1.00 91.12 99 PRO A N 1
ATOM 765 C CA . PRO A 1 99 ? -14.083 1.622 -4.760 1.00 91.12 99 PRO A CA 1
ATOM 766 C C . PRO A 1 99 ? -14.226 0.658 -3.579 1.00 91.12 99 PRO A C 1
ATOM 768 O O . PRO A 1 99 ? -15.170 -0.118 -3.490 1.00 91.12 99 PRO A O 1
ATOM 771 N N . LEU A 1 100 ? -13.294 0.749 -2.625 1.00 89.88 100 LEU A N 1
ATOM 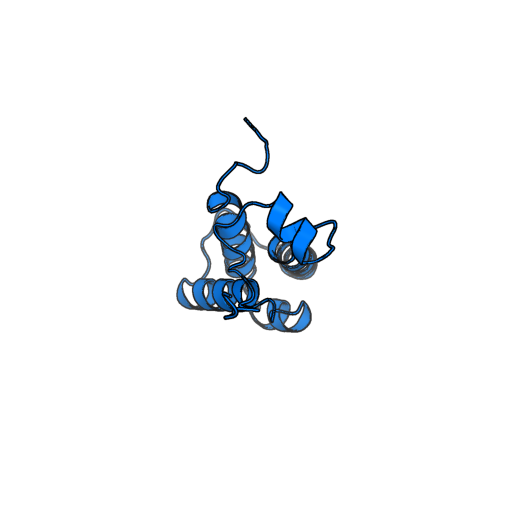772 C CA . LEU A 1 100 ? -13.313 -0.099 -1.426 1.00 89.88 100 LEU A CA 1
ATOM 773 C C . LEU A 1 100 ? -14.638 0.008 -0.648 1.00 89.88 100 LEU A C 1
ATOM 775 O O . LEU A 1 100 ? -15.097 -0.974 -0.073 1.00 89.88 100 LEU A O 1
ATOM 779 N N . LEU A 1 101 ? -15.215 1.211 -0.605 1.00 88.88 101 LEU A N 1
ATOM 780 C CA . LEU A 1 101 ? -16.595 1.421 -0.183 1.00 88.88 101 LEU A CA 1
ATOM 781 C C . LEU A 1 101 ? -17.451 1.301 -1.442 1.00 88.88 101 LEU A C 1
ATOM 783 O O . LEU A 1 101 ? -17.467 2.237 -2.240 1.00 88.88 101 LEU A O 1
ATOM 787 N N . THR A 1 102 ? -18.062 0.131 -1.619 1.00 78.12 102 THR A N 1
ATOM 788 C CA . THR A 1 102 ? -18.883 -0.239 -2.782 1.00 78.12 102 THR A CA 1
ATOM 789 C C . THR A 1 102 ? -19.952 0.819 -3.084 1.00 78.12 102 THR A C 1
ATOM 791 O O . THR A 1 102 ? -20.340 1.577 -2.189 1.00 78.12 102 THR A O 1
ATOM 794 N N . PHE A 1 103 ? -20.413 0.876 -4.337 1.00 71.75 103 PHE A N 1
ATOM 795 C CA . PHE A 1 103 ? -21.409 1.860 -4.793 1.00 71.75 103 PHE A CA 1
ATOM 796 C C . PHE A 1 103 ? -22.783 1.722 -4.122 1.00 71.75 103 PHE A C 1
ATOM 798 O O . PHE A 1 103 ? -23.165 0.587 -3.753 1.00 71.75 103 PHE A O 1
#

Radius of gyration: 14.84 Å; Cα contacts (8 Å, |Δi|>4): 107; chains: 1; bounding box: 36×44×41 Å

pLDDT: mean 88.92, std 14.41, range [37.12, 98.0]

Sequence (103 aa):
NSVTDDNEMKPVYGHPLEEHLRVTNRKIALPIQLCVSALLRLGMEEEGLFRIAGGASKLRRIKLSLDACCLTLPTALEYKDPHVIAGALKSYLRELPEPLLTF

InterPro domains:
  IPR000198 Rho GTPase-activating protein domain [PF00620] (31-103)
  IPR000198 Rho GTPase-activating protein domain [PS50238] (15-103)
  IPR008936 Rho GTPase activation protein [G3DSA:1.10.555.10] (2-103)
  IPR008936 Rho GTPase activation protein [SSF48350] (11-103)
  IPR047165 Rho GTPase-activating protein 17/44/SH3BP1-like [PTHR14130] (7-103)

Solvent-accessible surface area (backbone atoms only — not comparable to full-atom values): 6175 Å² total; per-residue (Å²): 138,86,89,79,87,73,95,66,78,66,63,54,62,58,37,54,64,68,58,53,24,62,76,69,73,42,96,62,53,67,59,58,54,45,34,51,57,38,32,72,73,69,24,78,85,47,83,54,63,75,71,49,81,38,60,66,71,60,27,54,50,52,45,53,31,46,34,68,68,69,63,46,61,71,65,59,53,71,66,79,46,47,28,22,43,39,47,39,40,54,50,41,57,70,37,29,78,59,52,90,74,67,134

Nearest PDB structures (foldseek):
  6gvc-assembly3_T  TM=8.611E-01  e=3.506E-06  Mus musculus
  6gvc-assembly1_R  TM=8.746E-01  e=6.123E-06  Mus musculus
  3iug-assembly1_A  TM=8.896E-01  e=1.650E-05  Homo sapiens
  3byi-assembly1_A  TM=8.345E-01  e=9.448E-06  Homo sapiens
  3iug-assembly2_B  TM=9.205E-01  e=1.536E-04  Homo sapiens

Secondary structure (DSSP, 8-state):
-----------STTS-HHHHHHHHT-SS-HHHHHHHHHHHHHTTT-TTTTTSPPPHHHHHHHHHHHHTT---HHHHHHT--HHHHHHHHHHHHHH-SS-SS--

Organism: NCBI:txid1563983

Mean predicted aligned error: 5.71 Å

Foldseek 3Di:
DDDDDDPPQAFLFLEAPVVQCVVVVHPDQPLVVLLVVLCVVQPPPPPCQLHDADDPVLLVVVSVCSRVVNDDNVNSNVVSTNNSSSSNSVRRQVSHPAHPPGD